Protein AF-A0A0A9Y9B7-F1 (afdb_monomer)

InterPro domains:
  IPR049546 WD repeat-containing protein 54, beta-propeller [PF21031] (5-144)

Mean predicted aligned error: 6.03 Å

Solvent-accessible surface area (backbone atoms only — not comparable to full-atom values): 9101 Å² total; per-residue (Å²): 135,88,82,82,70,96,62,70,67,43,99,56,69,54,34,55,28,60,37,62,84,48,94,85,75,51,59,51,30,38,37,34,29,38,55,32,30,34,42,36,37,51,56,73,71,92,82,55,72,67,44,78,45,78,53,79,43,88,81,38,76,82,46,88,36,43,59,50,32,48,41,56,50,63,46,81,90,38,59,29,40,39,36,20,10,50,62,6,40,38,32,21,43,70,82,84,59,47,81,74,46,74,43,60,68,70,90,67,64,89,93,50,92,54,32,18,33,72,76,44,77,50,98,82,38,32,43,35,38,28,28,82,84,65,36,38,33,37,29,33,63,45,94,91,66,48,78,39,84,73,50,76,48,68,83,85,127

Structure (mmCIF, N/CA/C/O backbone):
data_AF-A0A0A9Y9B7-F1
#
_entry.id   AF-A0A0A9Y9B7-F1
#
loop_
_atom_site.group_PDB
_atom_site.id
_atom_site.type_symbol
_atom_site.label_atom_id
_atom_site.label_alt_id
_atom_site.label_comp_id
_atom_site.label_asym_id
_atom_site.label_entity_id
_atom_site.label_seq_id
_atom_site.pdbx_PDB_ins_code
_atom_site.Cartn_x
_atom_site.Cartn_y
_atom_site.Cartn_z
_atom_site.occupancy
_atom_site.B_iso_or_equiv
_atom_site.auth_seq_id
_atom_site.auth_comp_id
_atom_site.auth_asym_id
_atom_site.auth_atom_id
_atom_site.pdbx_PDB_model_num
ATOM 1 N N . LYS A 1 1 ? -17.218 13.595 15.605 1.00 66.69 1 LYS A N 1
ATOM 2 C CA . LYS A 1 1 ? -15.918 13.470 16.311 1.00 66.69 1 LYS A CA 1
ATOM 3 C C . LYS A 1 1 ? -14.857 14.072 15.402 1.00 66.69 1 LYS A C 1
ATOM 5 O O . LYS A 1 1 ? -14.789 13.653 14.255 1.00 66.69 1 LYS A O 1
ATOM 10 N N . THR A 1 2 ? -14.115 15.075 15.866 1.00 71.75 2 THR A N 1
ATOM 11 C CA . THR A 1 2 ? -12.975 15.628 15.118 1.00 71.75 2 THR A CA 1
ATOM 12 C C . THR A 1 2 ? -11.759 14.755 15.389 1.00 71.75 2 THR A C 1
ATOM 14 O O . THR A 1 2 ? -11.519 14.392 16.539 1.00 71.75 2 THR A O 1
ATOM 17 N N . LEU A 1 3 ? -11.025 14.394 14.342 1.00 74.62 3 LEU A N 1
ATOM 18 C CA . LEU A 1 3 ? -9.772 13.657 14.456 1.00 74.62 3 LEU A CA 1
ATOM 19 C C . LEU A 1 3 ? -8.625 14.654 14.382 1.00 74.62 3 LEU A C 1
ATOM 21 O O . LEU A 1 3 ? -8.559 15.448 13.445 1.00 74.62 3 LEU A O 1
ATOM 25 N N . LEU A 1 4 ? -7.743 14.622 15.375 1.00 75.56 4 LEU A N 1
ATOM 26 C CA . LEU A 1 4 ? -6.529 15.422 15.359 1.00 75.56 4 LEU A CA 1
ATOM 27 C C . LEU A 1 4 ? -5.427 14.601 14.703 1.00 75.56 4 LEU A C 1
ATOM 29 O O . LEU A 1 4 ? -5.079 13.521 15.178 1.00 75.56 4 LEU A O 1
ATOM 33 N N . LEU A 1 5 ? -4.892 15.115 13.600 1.00 76.69 5 LEU A N 1
ATOM 34 C CA . LEU A 1 5 ? -3.684 14.560 13.017 1.00 76.69 5 LEU A CA 1
ATOM 35 C C . LEU A 1 5 ? -2.505 15.026 13.862 1.00 76.69 5 LEU A C 1
ATOM 37 O O . LEU A 1 5 ? -2.335 16.220 14.099 1.00 76.69 5 LEU A O 1
ATOM 41 N N . VAL A 1 6 ? -1.675 14.085 14.296 1.00 74.19 6 VAL A N 1
ATOM 42 C CA . VAL A 1 6 ? -0.469 14.408 15.071 1.00 74.19 6 VAL A CA 1
ATOM 43 C C . VAL A 1 6 ? 0.604 15.068 14.186 1.00 74.19 6 VAL A C 1
ATOM 45 O O . VAL A 1 6 ? 1.534 15.690 14.689 1.00 74.19 6 VAL A O 1
ATOM 48 N N . ALA A 1 7 ? 0.445 14.993 12.861 1.00 77.62 7 ALA A N 1
ATOM 49 C CA . ALA A 1 7 ? 1.273 15.696 11.895 1.00 77.62 7 ALA A CA 1
ATOM 50 C C . ALA A 1 7 ? 0.500 16.055 10.617 1.00 77.62 7 ALA A C 1
ATOM 52 O O . ALA A 1 7 ? -0.589 15.536 10.365 1.00 77.62 7 ALA A O 1
ATOM 53 N N . THR A 1 8 ? 1.071 16.938 9.800 1.00 85.75 8 THR A N 1
ATOM 54 C CA . THR A 1 8 ? 0.450 17.405 8.556 1.00 85.75 8 THR A CA 1
ATOM 55 C C . THR A 1 8 ? 0.393 16.289 7.515 1.00 85.75 8 THR A C 1
ATOM 57 O O . THR A 1 8 ? 1.396 15.634 7.235 1.00 85.75 8 THR A O 1
ATOM 60 N N . ALA A 1 9 ? -0.774 16.098 6.900 1.00 90.94 9 ALA A N 1
ATOM 61 C CA . ALA A 1 9 ? -0.913 15.175 5.782 1.00 90.94 9 ALA A CA 1
ATOM 62 C C . ALA A 1 9 ? -0.093 15.650 4.570 1.00 90.94 9 ALA A C 1
ATOM 64 O O . ALA A 1 9 ? -0.097 16.837 4.235 1.00 90.94 9 ALA A O 1
ATOM 65 N N . SER A 1 10 ? 0.564 14.726 3.871 1.00 92.50 10 SER A N 1
ATOM 66 C CA . SER A 1 10 ? 1.234 15.020 2.602 1.00 92.50 10 SER A CA 1
ATOM 67 C C . SER A 1 10 ? 0.240 15.574 1.581 1.00 92.50 10 SER A C 1
ATOM 69 O O . SER A 1 10 ? -0.843 15.018 1.411 1.00 92.50 10 SER A O 1
ATOM 71 N N . ALA A 1 11 ? 0.617 16.624 0.851 1.00 92.31 11 ALA A N 1
ATOM 72 C CA . ALA A 1 11 ? -0.207 17.240 -0.193 1.00 92.31 11 ALA A CA 1
ATOM 73 C C . ALA A 1 11 ? -0.196 16.421 -1.502 1.00 92.31 11 ALA A C 1
ATOM 75 O O . ALA A 1 11 ? 0.228 16.897 -2.553 1.00 92.31 11 ALA A O 1
ATOM 76 N N . ILE A 1 12 ? -0.629 15.161 -1.423 1.00 91.81 12 ILE A N 1
ATOM 77 C CA . ILE A 1 12 ? -0.689 14.212 -2.539 1.00 91.81 12 ILE A CA 1
ATOM 78 C C . ILE A 1 12 ? -2.055 13.523 -2.588 1.00 91.81 12 ILE A C 1
ATOM 80 O O . ILE A 1 12 ? -2.775 13.454 -1.593 1.00 91.81 12 ILE A O 1
ATOM 84 N N . HIS A 1 13 ? -2.412 12.999 -3.756 1.00 88.25 13 HIS A N 1
ATOM 85 C CA . HIS A 1 13 ? -3.623 12.198 -3.929 1.00 88.25 13 HIS A CA 1
ATOM 86 C C . HIS A 1 13 ? -3.506 10.870 -3.177 1.00 88.25 13 HIS A C 1
ATOM 88 O O . HIS A 1 13 ? -2.410 10.330 -3.050 1.00 88.25 13 HIS A O 1
ATOM 94 N N . ASN A 1 14 ? -4.640 10.316 -2.734 1.00 89.06 14 ASN A N 1
ATOM 95 C CA . ASN A 1 14 ? -4.698 9.028 -2.029 1.00 89.06 14 ASN A CA 1
ATOM 96 C C . ASN A 1 14 ? -3.763 8.963 -0.802 1.00 89.06 14 ASN A C 1
ATOM 98 O O . ASN A 1 14 ? -3.197 7.917 -0.480 1.00 89.06 14 ASN A O 1
ATOM 102 N N . ASN A 1 15 ? -3.609 10.101 -0.120 1.00 92.75 15 ASN A N 1
ATOM 103 C CA . ASN A 1 15 ? -2.821 10.247 1.103 1.00 92.75 15 ASN A CA 1
ATOM 104 C C . ASN A 1 15 ? -3.524 9.739 2.366 1.00 92.75 15 ASN A C 1
ATOM 106 O O . ASN A 1 15 ? -2.952 9.821 3.452 1.00 92.75 15 ASN A O 1
ATOM 110 N N . LEU A 1 16 ? -4.754 9.252 2.225 1.00 94.06 16 LEU A N 1
ATOM 111 C CA . LEU A 1 16 ? -5.602 8.789 3.305 1.00 94.06 16 LEU A CA 1
ATOM 112 C C . LEU A 1 16 ? -6.279 7.481 2.901 1.00 94.06 16 LEU A C 1
ATOM 114 O O . LEU A 1 16 ? -6.779 7.355 1.784 1.00 94.06 16 LEU A O 1
ATOM 118 N N . SER A 1 17 ? -6.341 6.533 3.831 1.00 94.50 17 SER A N 1
ATOM 119 C CA . SER A 1 17 ? -7.114 5.300 3.682 1.00 94.50 17 SER A CA 1
ATOM 120 C C . SER A 1 17 ? -7.849 4.975 4.978 1.00 94.50 17 SER A C 1
ATOM 122 O O . SER A 1 17 ? -7.311 5.170 6.067 1.00 94.50 17 SER A O 1
ATOM 124 N N . VAL A 1 18 ? -9.071 4.450 4.874 1.00 92.25 18 VAL A N 1
ATOM 125 C CA . VAL A 1 18 ? -9.922 4.115 6.026 1.00 92.25 18 VAL A CA 1
ATOM 126 C C . VAL A 1 18 ? -10.009 2.599 6.191 1.00 92.25 18 VAL A C 1
ATOM 128 O O . VAL A 1 18 ? -10.347 1.893 5.241 1.00 92.25 18 VAL A O 1
ATOM 131 N N . LYS A 1 19 ? -9.743 2.092 7.399 1.00 91.19 19 LYS A N 1
ATOM 132 C CA . LYS A 1 19 ? -9.924 0.678 7.753 1.00 91.19 19 LYS A CA 1
ATOM 133 C C . LYS A 1 19 ? -11.411 0.428 8.023 1.00 91.19 19 LYS A C 1
ATOM 135 O O . LYS A 1 19 ? -11.885 0.612 9.141 1.00 91.19 19 LYS A O 1
ATOM 140 N N . MET A 1 20 ? -12.150 0.062 6.975 1.00 83.25 20 MET A N 1
ATOM 141 C CA . MET A 1 20 ? -13.596 -0.235 6.995 1.00 83.25 20 MET A CA 1
ATOM 142 C C . MET A 1 20 ? -13.847 -1.737 6.833 1.00 83.25 20 MET A C 1
ATOM 144 O O . MET A 1 20 ? -14.563 -2.164 5.932 1.00 83.25 20 MET A O 1
ATOM 148 N N . LEU A 1 21 ? -13.168 -2.543 7.641 1.00 70.12 21 LEU A N 1
ATOM 149 C CA . LEU A 1 21 ? -13.059 -3.981 7.399 1.00 70.12 21 LEU A CA 1
ATOM 150 C C . LEU A 1 21 ? -14.199 -4.787 8.063 1.00 70.12 21 LEU A C 1
ATOM 152 O O . LEU A 1 21 ? -14.473 -5.914 7.674 1.00 70.12 21 LEU A O 1
ATOM 156 N N . ASP A 1 22 ? -14.958 -4.178 8.977 1.00 71.19 22 ASP A N 1
ATOM 157 C CA . ASP A 1 22 ? -16.134 -4.782 9.617 1.00 71.19 22 ASP A CA 1
ATOM 158 C C . ASP A 1 22 ? -17.454 -4.414 8.881 1.00 71.19 22 ASP A C 1
ATOM 160 O O . ASP A 1 22 ? -17.682 -3.234 8.568 1.00 71.19 22 ASP A O 1
ATOM 164 N N . PRO A 1 23 ? -18.371 -5.384 8.646 1.00 67.94 23 PRO A N 1
ATOM 165 C CA . PRO A 1 23 ? -19.747 -5.152 8.187 1.00 67.94 23 PRO A CA 1
ATOM 166 C C . PRO A 1 23 ? -20.539 -4.083 8.952 1.00 67.94 23 PRO A C 1
ATOM 168 O O . PRO A 1 23 ? -21.508 -3.545 8.410 1.00 67.94 23 PRO A O 1
ATOM 171 N N . SER A 1 24 ? -20.140 -3.752 10.184 1.00 70.62 24 SER A N 1
ATOM 172 C CA . SER A 1 24 ? -20.745 -2.697 11.007 1.00 70.62 24 SER A CA 1
ATOM 173 C C . SER A 1 24 ? -20.701 -1.299 10.372 1.00 70.62 24 SER A C 1
ATOM 175 O O . SER A 1 24 ? -21.395 -0.399 10.845 1.00 70.62 24 SER A O 1
ATOM 177 N N . ARG A 1 25 ? -19.938 -1.108 9.280 1.00 69.31 25 ARG A N 1
ATOM 178 C CA . ARG A 1 25 ? -19.733 0.178 8.580 1.00 69.31 25 ARG A CA 1
ATOM 179 C C . ARG A 1 25 ? -19.134 1.264 9.479 1.00 69.31 25 ARG A C 1
ATOM 181 O O . ARG A 1 25 ? -19.284 2.453 9.195 1.00 69.31 25 ARG A O 1
ATOM 188 N N . ILE A 1 26 ? -18.447 0.873 10.548 1.00 78.75 26 ILE A N 1
ATOM 189 C CA . ILE A 1 26 ? -17.721 1.789 11.424 1.00 78.75 26 ILE A CA 1
ATOM 190 C C . ILE A 1 26 ? -16.234 1.683 11.092 1.00 78.75 26 ILE A C 1
ATOM 192 O O . ILE A 1 26 ? -15.663 0.596 11.115 1.00 78.75 26 ILE A O 1
ATOM 196 N N . ALA A 1 27 ? -15.604 2.822 10.805 1.00 85.44 27 ALA A N 1
ATOM 197 C CA . ALA A 1 27 ? -14.161 2.887 10.610 1.00 85.44 27 ALA A CA 1
ATOM 198 C C . ALA A 1 27 ? -13.439 2.470 11.894 1.00 85.44 27 ALA A C 1
ATOM 200 O O . ALA A 1 27 ? -13.725 3.005 12.965 1.00 85.44 27 ALA A O 1
ATOM 201 N N . GLU A 1 28 ? -12.486 1.549 11.791 1.00 88.19 28 GLU A N 1
ATOM 202 C CA . GLU A 1 28 ? -11.656 1.141 12.928 1.00 88.19 28 GLU A CA 1
ATOM 203 C C . GLU A 1 28 ? -10.472 2.082 13.122 1.00 88.19 28 GLU A C 1
ATOM 205 O O . GLU A 1 28 ? -10.122 2.427 14.250 1.00 88.19 28 GLU A O 1
ATOM 210 N N . SER A 1 29 ? -9.871 2.510 12.013 1.00 89.50 29 SER A N 1
ATOM 211 C CA . SER A 1 29 ? -8.734 3.419 11.969 1.00 89.50 29 SER A CA 1
ATOM 212 C C . SER A 1 29 ? -8.680 4.167 10.637 1.00 89.50 29 SER A C 1
ATOM 214 O O . SER A 1 29 ? -9.329 3.798 9.653 1.00 89.50 29 SER A O 1
ATOM 216 N N . VAL A 1 30 ? -7.902 5.245 10.611 1.00 91.50 30 VAL A N 1
ATOM 217 C CA . VAL A 1 30 ? -7.565 5.997 9.402 1.00 91.50 30 VAL A CA 1
ATOM 218 C C . VAL A 1 30 ? -6.051 6.090 9.317 1.00 91.50 30 VAL A C 1
ATOM 220 O O . VAL A 1 30 ? -5.401 6.459 10.291 1.00 91.50 30 VAL A O 1
ATOM 223 N N . SER A 1 31 ? -5.500 5.773 8.153 1.00 93.88 31 SER A N 1
ATOM 224 C CA . SER A 1 31 ? -4.078 5.927 7.854 1.00 93.88 31 SER A CA 1
ATOM 225 C C . SER A 1 31 ? -3.870 7.184 7.033 1.00 93.88 31 SER A C 1
ATOM 227 O O . SER A 1 31 ? -4.552 7.360 6.025 1.00 93.88 31 SER A O 1
ATOM 229 N N . VAL A 1 32 ? -2.930 8.031 7.443 1.00 94.69 32 VAL A N 1
ATOM 230 C CA . VAL A 1 32 ? -2.598 9.294 6.775 1.00 94.69 32 VAL A CA 1
ATOM 231 C C . VAL A 1 32 ? -1.103 9.354 6.498 1.00 94.69 32 VAL A C 1
ATOM 233 O O . VAL A 1 32 ? -0.289 9.098 7.383 1.00 94.69 32 VAL A O 1
ATOM 236 N N . ILE A 1 33 ? -0.736 9.706 5.271 1.00 95.12 33 ILE A N 1
ATOM 237 C CA . ILE A 1 33 ? 0.661 9.864 4.870 1.00 95.12 33 ILE A CA 1
ATOM 238 C C . ILE A 1 33 ? 1.223 11.183 5.408 1.00 95.12 33 ILE A C 1
ATOM 240 O O . ILE A 1 33 ? 0.613 12.236 5.223 1.00 95.12 33 ILE A O 1
ATOM 244 N N . HIS A 1 34 ? 2.428 11.134 5.977 1.00 90.88 34 HIS A N 1
ATOM 245 C CA . HIS A 1 34 ? 3.242 12.294 6.332 1.00 90.88 34 HIS A CA 1
ATOM 246 C C . HIS A 1 34 ? 4.693 12.077 5.867 1.00 90.88 34 HIS A C 1
ATOM 248 O O . HIS A 1 34 ? 5.507 11.457 6.551 1.00 90.88 34 HIS A O 1
ATOM 254 N N . GLY A 1 35 ? 5.017 12.570 4.669 1.00 89.50 35 GLY A N 1
ATOM 255 C CA . GLY A 1 35 ? 6.319 12.366 4.027 1.00 89.50 35 GLY A CA 1
ATOM 256 C C . GLY A 1 35 ? 6.647 10.881 3.820 1.00 89.50 35 GLY A C 1
ATOM 257 O O . GLY A 1 35 ? 5.993 10.199 3.033 1.00 89.50 35 GLY A O 1
ATOM 258 N N . GLY A 1 36 ? 7.667 10.394 4.533 1.00 89.94 36 GLY A N 1
ATOM 259 C CA . GLY A 1 36 ? 8.109 8.992 4.540 1.00 89.94 36 GLY A CA 1
ATOM 260 C C . GLY A 1 36 ? 7.429 8.096 5.578 1.00 89.94 36 GLY A C 1
ATOM 261 O O . GLY A 1 36 ? 7.823 6.942 5.744 1.00 89.94 36 GLY A O 1
ATOM 262 N N . TYR A 1 37 ? 6.442 8.624 6.299 1.00 91.12 37 TYR A N 1
ATOM 263 C CA . TYR A 1 37 ? 5.777 7.940 7.403 1.00 91.12 37 TYR A CA 1
ATOM 264 C C . TYR A 1 37 ? 4.280 7.818 7.154 1.00 91.12 37 TYR A C 1
ATOM 266 O O . TYR A 1 37 ? 3.677 8.613 6.427 1.00 91.12 37 TYR A O 1
ATOM 274 N N . ILE A 1 38 ? 3.670 6.849 7.827 1.00 93.19 38 ILE A N 1
ATOM 275 C CA . ILE A 1 38 ? 2.219 6.694 7.880 1.00 93.19 38 ILE A CA 1
ATOM 276 C C . ILE A 1 38 ? 1.792 6.824 9.328 1.00 93.19 38 ILE A C 1
ATOM 278 O O . ILE A 1 38 ? 2.307 6.121 10.195 1.00 93.19 38 ILE A O 1
ATOM 282 N N . ASN A 1 39 ? 0.851 7.725 9.577 1.00 92.81 39 ASN A N 1
ATOM 283 C CA . ASN A 1 39 ? 0.189 7.853 10.858 1.00 92.81 39 ASN A CA 1
ATOM 284 C C . ASN A 1 39 ? -1.127 7.065 10.823 1.00 92.81 39 ASN A C 1
ATOM 286 O O . ASN A 1 39 ? -2.028 7.410 10.056 1.00 92.81 39 ASN A O 1
ATOM 290 N N . VAL A 1 40 ? -1.229 6.018 11.637 1.00 92.31 40 VAL A N 1
ATOM 291 C CA . VAL A 1 40 ? -2.439 5.214 11.815 1.00 92.31 40 VAL A CA 1
ATOM 292 C C . VAL A 1 40 ? -3.154 5.681 13.077 1.00 92.31 40 VAL A C 1
ATOM 294 O O . VAL A 1 40 ? -2.635 5.575 14.187 1.00 92.31 40 VAL A O 1
ATOM 297 N N . ILE A 1 41 ? -4.365 6.201 12.898 1.00 89.94 41 ILE A N 1
ATOM 298 C CA . ILE A 1 41 ? -5.171 6.818 13.950 1.00 89.94 41 ILE A CA 1
ATOM 299 C C . ILE A 1 41 ? -6.365 5.907 14.239 1.00 89.94 41 ILE A C 1
ATOM 301 O O . ILE A 1 41 ? -7.261 5.809 13.393 1.00 89.94 41 ILE A O 1
ATOM 305 N N . PRO A 1 42 ? -6.423 5.244 15.407 1.00 87.81 42 PRO A N 1
ATOM 306 C CA . PRO A 1 42 ? -7.589 4.465 15.805 1.00 87.81 42 PRO A CA 1
ATOM 307 C C . PRO A 1 42 ? -8.827 5.356 15.981 1.00 87.81 42 PRO A C 1
ATOM 309 O O . PRO A 1 42 ? -8.741 6.493 16.438 1.00 87.81 42 PRO A O 1
ATOM 312 N N . MET A 1 43 ? -10.004 4.841 15.635 1.00 82.25 43 MET A N 1
ATOM 313 C CA . MET A 1 43 ? -11.286 5.541 15.802 1.00 82.25 43 MET A CA 1
ATOM 314 C C . MET A 1 43 ? -11.984 5.174 17.116 1.00 82.25 43 MET A C 1
ATOM 316 O O . MET A 1 43 ? -12.786 5.965 17.636 1.00 82.25 43 MET A O 1
ATOM 320 N N . ARG A 1 44 ? -11.688 3.983 17.653 1.00 71.94 44 ARG A N 1
ATOM 321 C CA . ARG A 1 44 ? -12.310 3.415 18.853 1.00 71.94 44 ARG A CA 1
ATOM 322 C C . ARG A 1 44 ? -11.619 3.987 20.110 1.00 71.94 44 ARG A C 1
ATOM 324 O O . ARG A 1 44 ? -10.438 3.754 20.300 1.00 71.94 44 ARG A O 1
ATOM 331 N N . THR A 1 45 ? -12.408 4.696 20.933 1.00 57.03 45 THR A N 1
ATOM 332 C CA . THR A 1 45 ? -12.134 5.326 22.257 1.00 57.03 45 THR A CA 1
ATOM 333 C C . THR A 1 45 ? -11.551 6.755 22.297 1.00 57.03 45 THR A C 1
ATOM 335 O O . THR A 1 45 ? -11.344 7.399 21.265 1.00 57.03 45 THR A O 1
ATOM 338 N N . VAL A 1 46 ? -11.528 7.320 23.513 1.00 59.00 46 VAL A N 1
ATOM 339 C CA . VAL A 1 46 ? -11.240 8.728 23.866 1.00 59.00 46 VAL A CA 1
ATOM 340 C C . VAL A 1 46 ? -9.727 8.984 23.963 1.00 59.00 46 VAL A C 1
ATOM 342 O O . VAL A 1 46 ? -9.290 10.092 23.673 1.00 59.00 46 VAL A O 1
ATOM 345 N N . ASP A 1 47 ? -8.945 7.934 24.238 1.00 58.19 47 ASP A N 1
ATOM 346 C CA . ASP A 1 47 ? -7.485 7.955 24.368 1.00 58.19 47 ASP A CA 1
ATOM 347 C C . ASP A 1 47 ? -6.837 7.245 23.169 1.00 58.19 47 ASP A C 1
ATOM 349 O O . ASP A 1 47 ? -6.326 6.130 23.256 1.00 58.19 47 ASP A O 1
ATOM 353 N N . THR A 1 48 ? -6.922 7.863 21.992 1.00 66.62 48 THR A N 1
ATOM 354 C CA . THR A 1 48 ? -6.371 7.296 20.754 1.00 66.62 48 THR A CA 1
ATOM 355 C C . THR A 1 48 ? -4.899 7.662 20.612 1.00 66.62 48 THR A C 1
ATOM 357 O O . THR A 1 48 ? -4.573 8.774 20.188 1.00 66.62 48 THR A O 1
ATOM 360 N N . THR A 1 49 ? -4.000 6.732 20.934 1.00 77.75 49 THR A N 1
ATOM 361 C CA . THR A 1 49 ? -2.584 6.864 20.579 1.00 77.75 49 THR A CA 1
ATOM 362 C C . THR A 1 49 ? -2.400 6.540 19.100 1.00 77.75 49 THR A C 1
ATOM 364 O O . THR A 1 49 ? -2.743 5.468 18.610 1.00 77.75 49 THR A O 1
ATOM 367 N N . SER A 1 50 ? -1.889 7.522 18.366 1.00 85.00 50 SER A N 1
ATOM 368 C CA . SER A 1 50 ? -1.489 7.360 16.972 1.00 85.00 50 SER A CA 1
ATOM 369 C C . SER A 1 50 ? -0.259 6.460 16.870 1.00 85.00 50 SER A C 1
ATOM 371 O O . SER A 1 50 ? 0.685 6.625 17.645 1.00 85.00 50 SER A O 1
ATOM 373 N N . GLN A 1 51 ? -0.254 5.543 15.906 1.00 88.56 51 GLN A N 1
ATOM 374 C CA . GLN A 1 51 ? 0.893 4.686 15.604 1.00 88.56 51 GLN A CA 1
ATOM 375 C C . GLN A 1 51 ? 1.599 5.173 14.339 1.00 88.56 51 GLN A C 1
ATOM 377 O O . GLN A 1 51 ? 0.953 5.578 13.373 1.00 88.56 51 GLN A O 1
ATOM 382 N N . TYR A 1 52 ? 2.930 5.122 14.339 1.00 88.94 52 TYR A N 1
ATOM 383 C CA . TYR A 1 52 ? 3.754 5.575 13.222 1.00 88.94 52 TYR A CA 1
ATOM 384 C C . TYR A 1 52 ? 4.462 4.409 12.559 1.00 88.94 52 TYR A C 1
ATOM 386 O O . TYR A 1 52 ? 5.201 3.679 13.215 1.00 88.94 52 TYR A O 1
ATOM 394 N N . ILE A 1 53 ? 4.292 4.300 11.246 1.00 91.25 53 ILE A N 1
ATOM 395 C CA . ILE A 1 53 ? 5.004 3.327 10.426 1.00 91.25 53 ILE A CA 1
ATOM 396 C C . ILE A 1 53 ? 6.078 4.073 9.627 1.00 91.25 53 ILE A C 1
ATOM 398 O O . ILE A 1 53 ? 5.732 4.838 8.717 1.00 91.25 53 ILE A O 1
ATOM 402 N N . PRO A 1 54 ? 7.372 3.896 9.949 1.00 88.12 54 PRO A N 1
ATOM 403 C CA . PRO A 1 54 ? 8.451 4.370 9.098 1.00 88.12 54 PRO A CA 1
ATOM 404 C C . PRO A 1 54 ? 8.544 3.477 7.861 1.00 88.12 54 PRO A C 1
ATOM 406 O O . PRO A 1 54 ? 8.756 2.270 7.969 1.00 88.12 54 PRO A O 1
ATOM 409 N N . CYS A 1 55 ? 8.415 4.065 6.676 1.00 84.62 55 CYS A N 1
ATOM 410 C CA . CYS A 1 55 ? 8.674 3.333 5.444 1.00 84.62 55 CYS A CA 1
ATOM 411 C C . CYS A 1 55 ? 10.168 3.444 5.143 1.00 84.62 55 CYS A C 1
ATOM 413 O O . CYS A 1 55 ? 10.695 4.534 4.940 1.00 84.62 55 CYS A O 1
ATOM 415 N N . SER A 1 56 ? 10.880 2.325 5.159 1.00 80.25 56 SER A N 1
ATOM 416 C CA . SER A 1 56 ? 12.300 2.275 4.820 1.00 80.25 56 SER A CA 1
ATOM 417 C C . SER A 1 56 ? 12.631 0.969 4.105 1.00 80.25 56 SER A C 1
ATOM 419 O O . SER A 1 56 ? 11.881 -0.005 4.164 1.00 80.25 56 SER A O 1
ATOM 421 N N . SER A 1 57 ? 13.752 0.966 3.393 1.00 69.44 57 SER A N 1
ATOM 422 C CA . SER A 1 57 ? 14.395 -0.236 2.868 1.00 69.44 57 SER A CA 1
ATOM 423 C C . SER A 1 57 ? 15.898 -0.130 3.113 1.00 69.44 57 SER A C 1
ATOM 425 O O . SER A 1 57 ? 16.416 0.979 3.267 1.00 69.44 57 SER A O 1
ATOM 427 N N . GLU A 1 58 ? 16.613 -1.256 3.130 1.00 63.56 58 GLU A N 1
ATOM 428 C CA . GLU A 1 58 ? 18.080 -1.260 3.272 1.00 63.56 58 GLU A CA 1
ATOM 429 C C . GLU A 1 58 ? 18.752 -0.384 2.198 1.00 63.56 58 GLU A C 1
ATOM 431 O O . GLU A 1 58 ? 19.661 0.387 2.493 1.00 63.56 58 GLU A O 1
ATOM 436 N N . ALA A 1 59 ? 18.228 -0.400 0.967 1.00 55.72 59 ALA A N 1
ATOM 437 C CA . ALA A 1 59 ? 18.690 0.460 -0.125 1.00 55.72 59 ALA A CA 1
ATOM 438 C C . ALA A 1 59 ? 18.315 1.946 0.059 1.00 55.72 59 ALA A C 1
ATOM 440 O O . ALA A 1 59 ? 19.033 2.833 -0.407 1.00 55.72 59 ALA A O 1
ATOM 441 N N . ALA A 1 60 ? 17.205 2.234 0.745 1.00 55.44 60 ALA A N 1
ATOM 442 C CA . ALA A 1 60 ? 16.741 3.589 1.029 1.00 55.44 60 ALA A CA 1
ATOM 443 C C . ALA A 1 60 ? 17.430 4.236 2.237 1.00 55.44 60 ALA A C 1
ATOM 445 O O . ALA A 1 60 ? 17.181 5.400 2.517 1.00 55.44 60 ALA A O 1
AT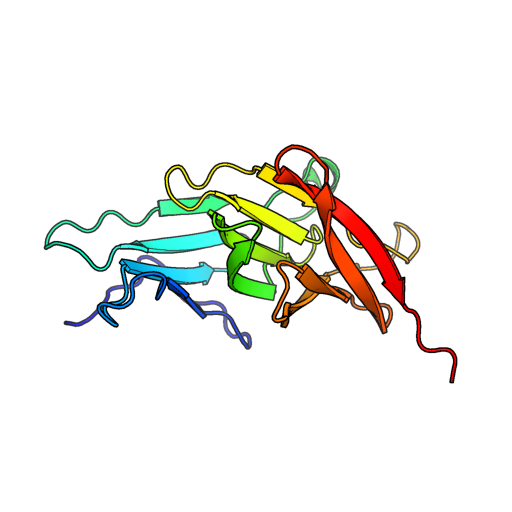OM 446 N N . GLN A 1 61 ? 18.379 3.577 2.907 1.00 53.62 61 GLN A N 1
ATOM 447 C CA . GLN A 1 61 ? 19.216 4.256 3.909 1.00 53.62 61 GLN A CA 1
ATOM 448 C C . GLN A 1 61 ? 20.000 5.455 3.326 1.00 53.62 61 GLN A C 1
ATOM 450 O O . GLN A 1 61 ? 20.460 6.308 4.080 1.00 53.62 61 GLN A O 1
ATOM 455 N N . LYS A 1 62 ? 20.106 5.568 1.990 1.00 50.28 62 LYS A N 1
ATOM 456 C CA . LYS A 1 62 ? 20.691 6.727 1.293 1.00 50.28 62 LYS A CA 1
ATOM 457 C C . LYS A 1 62 ? 19.716 7.891 1.035 1.00 50.28 62 LYS A C 1
ATOM 459 O O . LYS A 1 62 ? 20.188 9.000 0.806 1.00 50.28 62 LYS A O 1
ATOM 464 N N . TYR A 1 63 ? 18.395 7.677 1.083 1.00 56.81 63 TYR A N 1
ATOM 465 C CA . TYR A 1 63 ? 17.378 8.700 0.788 1.00 56.81 63 TYR A CA 1
ATOM 466 C C . TYR A 1 63 ? 16.130 8.514 1.656 1.00 56.81 63 TYR A C 1
ATOM 468 O O . TYR A 1 63 ? 15.583 7.419 1.724 1.00 56.81 63 TYR A O 1
ATOM 476 N N . ALA A 1 64 ? 15.626 9.590 2.270 1.00 71.38 64 ALA A N 1
ATOM 477 C CA . ALA A 1 64 ? 14.358 9.534 2.998 1.00 71.38 64 ALA A CA 1
ATOM 478 C C . ALA A 1 64 ? 13.254 8.966 2.087 1.00 71.38 64 ALA A C 1
ATOM 480 O O . ALA A 1 64 ? 13.045 9.467 0.980 1.00 71.38 64 ALA A O 1
ATOM 481 N N . ALA A 1 65 ? 12.576 7.904 2.529 1.00 86.19 65 ALA A N 1
ATOM 482 C CA . ALA A 1 65 ? 11.493 7.324 1.751 1.00 86.19 65 ALA A CA 1
ATOM 483 C C . ALA A 1 65 ? 10.387 8.360 1.526 1.00 86.19 65 ALA A C 1
ATOM 485 O O . ALA A 1 65 ? 10.113 9.196 2.386 1.00 86.19 65 ALA A O 1
ATOM 486 N N . SER A 1 66 ? 9.732 8.279 0.374 1.00 91.44 66 SER A N 1
ATOM 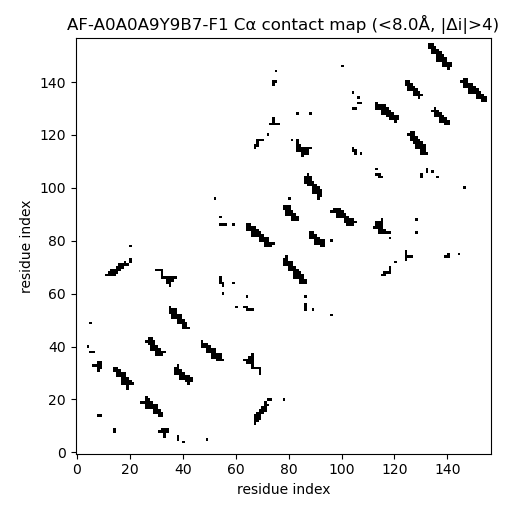487 C CA . SER A 1 66 ? 8.551 9.070 0.055 1.00 91.44 66 SER A CA 1
ATOM 488 C C . SER A 1 66 ? 7.386 8.120 -0.149 1.00 91.44 66 SER A C 1
ATOM 490 O O . SER A 1 66 ? 7.409 7.296 -1.070 1.00 91.44 66 SER A O 1
ATOM 492 N N . VAL A 1 67 ? 6.387 8.199 0.728 1.00 94.94 67 VAL A N 1
ATOM 493 C CA . VAL A 1 67 ? 5.166 7.404 0.598 1.00 94.94 67 VAL A CA 1
ATOM 494 C C . VAL A 1 67 ? 4.224 8.134 -0.349 1.00 94.94 67 VAL A C 1
ATOM 496 O O . VAL A 1 67 ? 3.948 9.321 -0.184 1.00 94.94 67 VAL A O 1
ATOM 499 N N . MET A 1 68 ? 3.729 7.420 -1.356 1.00 95.31 68 MET A N 1
ATOM 500 C CA . MET A 1 68 ? 2.892 7.984 -2.414 1.00 95.31 68 MET A CA 1
ATOM 501 C C . MET A 1 68 ? 1.429 7.566 -2.319 1.00 95.31 68 MET A C 1
ATOM 503 O O . MET A 1 68 ? 0.562 8.286 -2.807 1.00 95.31 68 MET A O 1
ATOM 507 N N . GLN A 1 69 ? 1.145 6.402 -1.734 1.00 96.50 69 GLN A N 1
ATOM 508 C CA . GLN A 1 69 ? -0.215 5.901 -1.584 1.00 96.50 69 GLN A CA 1
ATOM 509 C C . GLN A 1 69 ? -0.302 4.878 -0.453 1.00 96.50 69 GLN A C 1
ATOM 511 O O . GLN A 1 69 ? 0.610 4.071 -0.268 1.00 96.50 69 GLN A O 1
ATOM 516 N N . VAL A 1 70 ? -1.432 4.878 0.252 1.00 96.38 70 VAL A N 1
ATOM 517 C CA . VAL A 1 70 ? -1.793 3.858 1.244 1.00 96.38 70 VAL A CA 1
ATOM 518 C C . VAL A 1 70 ? -3.181 3.300 0.949 1.00 96.38 70 VAL A C 1
ATOM 520 O O . VAL A 1 70 ? -4.041 4.015 0.436 1.00 96.38 70 VAL A O 1
ATOM 523 N N . MET A 1 71 ? -3.412 2.028 1.263 1.00 95.62 71 MET A N 1
ATOM 524 C CA . MET A 1 71 ? -4.698 1.362 1.058 1.00 95.62 71 MET A CA 1
ATOM 525 C C . MET A 1 71 ? -4.908 0.270 2.109 1.00 95.62 71 MET A C 1
ATOM 527 O O . MET A 1 71 ? -4.055 -0.591 2.294 1.00 95.62 71 MET A O 1
ATOM 531 N N . TRP A 1 72 ? -6.060 0.295 2.776 1.00 94.62 72 TRP A N 1
ATOM 532 C CA . TRP A 1 72 ? -6.534 -0.816 3.597 1.00 94.62 72 TRP A CA 1
ATOM 533 C C . TRP A 1 72 ? -7.285 -1.781 2.690 1.00 94.62 72 TRP A C 1
ATOM 535 O O . TRP A 1 72 ? -8.162 -1.355 1.937 1.00 94.62 72 TRP A O 1
ATOM 545 N N . CYS A 1 73 ? -6.946 -3.063 2.746 1.00 92.62 73 CYS A N 1
ATOM 546 C CA . CYS A 1 73 ? -7.653 -4.093 1.992 1.00 92.62 73 CYS A CA 1
ATOM 547 C C . CYS A 1 73 ? -7.550 -5.450 2.690 1.00 92.62 73 CYS A C 1
ATOM 549 O O . CYS A 1 73 ? -6.897 -5.575 3.728 1.00 92.62 73 CYS A O 1
ATOM 551 N N . TYR A 1 74 ? -8.228 -6.436 2.114 1.00 90.12 74 TYR A N 1
ATOM 552 C CA . TYR A 1 74 ? -8.092 -7.829 2.495 1.00 90.12 74 TYR A CA 1
ATOM 553 C C . TYR A 1 74 ? -7.180 -8.538 1.507 1.00 90.12 74 TYR A C 1
ATOM 555 O O . TYR A 1 74 ? -7.299 -8.324 0.308 1.00 90.12 74 TYR A O 1
ATOM 563 N N . VAL A 1 75 ? -6.296 -9.386 2.008 1.00 89.62 75 VAL A N 1
ATOM 564 C CA . VAL A 1 75 ? -5.527 -10.323 1.195 1.00 89.62 75 VAL A CA 1
ATOM 565 C C . VAL A 1 75 ? -5.604 -11.668 1.889 1.00 89.62 75 VAL A C 1
ATOM 567 O O . VAL A 1 75 ? -5.192 -11.781 3.039 1.00 89.62 75 VAL A O 1
ATOM 570 N N . ASN A 1 76 ? -6.155 -12.675 1.210 1.00 88.62 76 ASN A N 1
ATOM 571 C CA . ASN A 1 76 ? -6.344 -14.015 1.771 1.00 88.62 76 ASN A CA 1
ATOM 572 C C . ASN A 1 76 ? -7.101 -13.969 3.108 1.00 88.62 76 ASN A C 1
ATOM 574 O O . ASN A 1 76 ? -6.677 -14.536 4.110 1.00 88.62 76 ASN A O 1
ATOM 578 N N . PHE A 1 77 ? -8.220 -13.236 3.118 1.00 86.69 77 PHE A N 1
ATOM 579 C CA . PHE A 1 77 ? -9.073 -13.010 4.294 1.00 86.69 77 PHE A CA 1
ATOM 580 C C . PHE A 1 77 ? -8.410 -12.268 5.468 1.00 86.69 77 PHE A C 1
ATOM 582 O O . PHE A 1 77 ? -9.071 -12.020 6.477 1.00 86.69 77 PHE A O 1
ATOM 589 N N . GLU A 1 78 ? -7.155 -11.838 5.333 1.00 88.44 78 GLU A N 1
ATOM 590 C CA . GLU A 1 78 ? -6.452 -11.048 6.338 1.00 88.44 78 GLU A CA 1
ATOM 591 C C . GLU A 1 78 ? -6.484 -9.564 5.987 1.00 88.44 78 GLU A C 1
ATOM 593 O O . GLU A 1 78 ? -6.226 -9.143 4.859 1.00 88.44 78 GLU A O 1
ATOM 598 N N . ALA A 1 79 ? -6.823 -8.753 6.980 1.00 90.50 79 ALA A N 1
ATOM 599 C CA . ALA A 1 79 ? -6.762 -7.309 6.890 1.00 90.50 79 ALA A CA 1
ATOM 600 C C . ALA A 1 79 ? -5.298 -6.847 6.838 1.00 90.50 79 ALA A C 1
ATOM 602 O O . ALA A 1 79 ? -4.510 -7.187 7.720 1.00 90.50 79 ALA A O 1
ATOM 603 N N . VAL A 1 80 ? -4.943 -6.019 5.855 1.00 93.62 80 VAL A N 1
ATOM 604 C CA . VAL A 1 80 ? -3.577 -5.493 5.706 1.00 93.62 80 VAL A CA 1
ATOM 605 C C . VAL A 1 80 ? -3.563 -4.022 5.304 1.00 93.62 80 VAL A C 1
ATOM 607 O O . VAL A 1 80 ? -4.480 -3.521 4.640 1.00 93.62 80 VAL A O 1
ATOM 610 N N . LEU A 1 81 ? -2.487 -3.330 5.683 1.00 95.88 81 LEU A N 1
ATOM 611 C CA . LEU A 1 81 ? -2.160 -2.002 5.177 1.00 95.88 81 LEU A CA 1
ATOM 612 C C . LEU A 1 81 ? -1.126 -2.123 4.060 1.00 95.88 81 LEU A C 1
ATOM 614 O O . LEU A 1 81 ? 0.011 -2.535 4.283 1.00 95.88 81 LEU A O 1
ATOM 618 N N . VAL A 1 82 ? -1.520 -1.716 2.860 1.00 96.31 82 VAL A N 1
ATOM 619 C CA . VAL A 1 82 ? -0.674 -1.715 1.669 1.00 96.31 82 VAL A CA 1
ATOM 620 C C . VAL A 1 82 ? -0.144 -0.312 1.427 1.00 96.31 82 VAL A C 1
ATOM 622 O O . VAL A 1 82 ? -0.898 0.663 1.445 1.00 96.31 82 VAL A O 1
ATOM 625 N N . VAL A 1 83 ? 1.156 -0.216 1.176 1.00 96.88 83 VAL A N 1
ATOM 626 C CA . VAL A 1 83 ? 1.890 1.039 1.050 1.00 96.88 83 VAL A CA 1
ATOM 627 C C . VAL A 1 83 ? 2.706 1.022 -0.229 1.00 96.88 83 VAL A C 1
ATOM 629 O O . VAL A 1 83 ? 3.453 0.079 -0.483 1.00 96.88 83 VAL A O 1
ATOM 632 N N . ALA A 1 84 ? 2.589 2.079 -1.026 1.00 96.81 84 ALA A N 1
ATOM 633 C CA . ALA A 1 84 ? 3.404 2.286 -2.214 1.00 96.81 84 ALA A CA 1
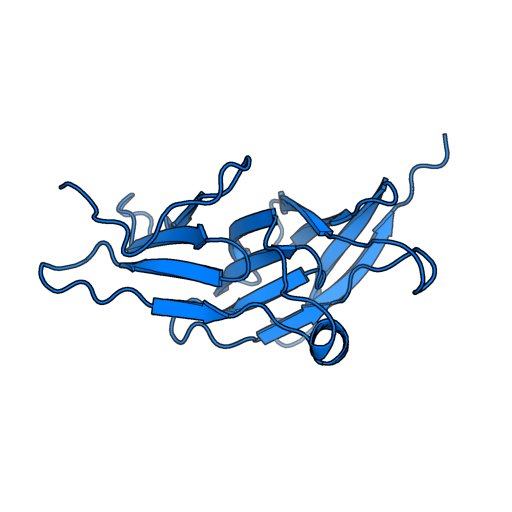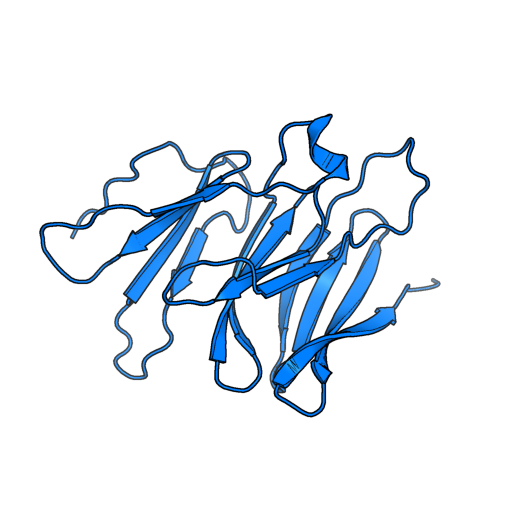ATOM 634 C C . ALA A 1 84 ? 4.172 3.605 -2.120 1.00 96.81 84 ALA A C 1
ATOM 636 O O . ALA A 1 84 ? 3.629 4.626 -1.687 1.00 96.81 84 ALA A O 1
ATOM 637 N N . GLY A 1 85 ? 5.431 3.593 -2.547 1.00 95.19 85 GLY A N 1
ATOM 638 C CA . GLY A 1 85 ? 6.274 4.781 -2.553 1.00 95.19 85 GLY A CA 1
ATOM 639 C C . GLY A 1 85 ? 7.623 4.560 -3.224 1.00 95.19 85 GLY A C 1
ATOM 640 O O . GLY A 1 85 ? 7.791 3.644 -4.032 1.00 95.19 85 GLY A O 1
ATOM 641 N N . SER A 1 86 ? 8.605 5.387 -2.870 1.00 93.25 86 SER A N 1
ATOM 642 C CA . SER A 1 86 ? 9.967 5.324 -3.424 1.00 93.25 86 SER A CA 1
ATOM 643 C C . SER A 1 86 ? 10.724 4.037 -3.073 1.00 93.25 86 SER A C 1
ATOM 645 O O . SER A 1 86 ? 11.691 3.697 -3.740 1.00 93.25 86 SER A O 1
ATOM 647 N N . VAL A 1 87 ? 10.283 3.300 -2.049 1.00 92.69 87 VAL A N 1
ATOM 648 C CA . VAL A 1 87 ? 10.848 1.992 -1.665 1.00 92.69 87 VAL A CA 1
ATOM 649 C C . VAL A 1 87 ? 10.172 0.808 -2.363 1.00 92.69 87 VAL A C 1
ATOM 651 O O . VAL A 1 87 ? 10.568 -0.335 -2.151 1.00 92.69 87 VAL A O 1
ATOM 654 N N . GLY A 1 88 ? 9.161 1.068 -3.196 1.00 94.81 88 GLY A N 1
ATOM 655 C CA . GLY A 1 88 ? 8.335 0.046 -3.827 1.00 94.81 88 GLY A CA 1
ATOM 656 C C . GLY A 1 88 ? 7.040 -0.213 -3.058 1.00 94.81 88 GLY A C 1
ATOM 657 O O . GLY A 1 88 ? 6.389 0.729 -2.605 1.00 94.81 88 GLY A O 1
ATOM 658 N N . LEU A 1 89 ? 6.652 -1.484 -2.969 1.00 96.50 89 LEU A N 1
ATOM 659 C CA . LEU A 1 89 ? 5.493 -1.979 -2.229 1.00 96.50 89 LEU A CA 1
ATOM 660 C C . LEU A 1 89 ? 5.923 -2.476 -0.846 1.00 96.50 89 LEU A C 1
ATOM 662 O O . LEU A 1 89 ? 6.872 -3.254 -0.743 1.00 96.50 89 LEU A O 1
ATOM 666 N N . GLN A 1 90 ? 5.185 -2.096 0.191 1.00 96.31 90 GLN A N 1
ATOM 667 C CA . GLN A 1 90 ? 5.276 -2.669 1.533 1.00 96.31 90 GLN A CA 1
ATOM 668 C C . GLN A 1 90 ? 3.877 -3.054 2.016 1.00 96.31 90 GLN A C 1
ATOM 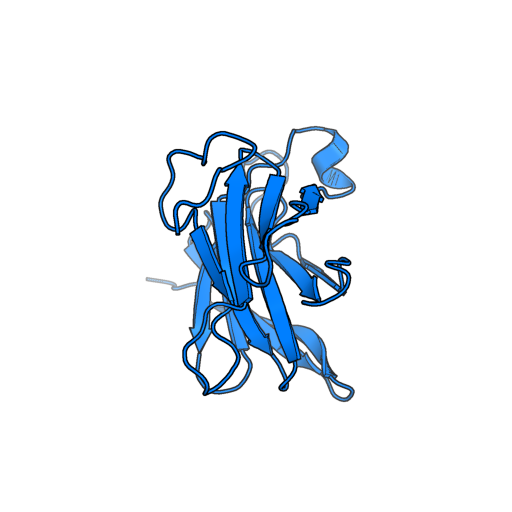670 O O . GLN A 1 90 ? 2.908 -2.345 1.742 1.00 96.31 90 GLN A O 1
ATOM 675 N N . VAL A 1 91 ? 3.769 -4.183 2.711 1.00 96.06 91 VAL A N 1
ATOM 676 C CA . VAL A 1 91 ? 2.513 -4.660 3.297 1.00 96.06 91 VAL A CA 1
ATOM 677 C C . VAL A 1 91 ? 2.732 -4.929 4.774 1.00 96.06 91 VAL A C 1
ATOM 679 O O . VAL A 1 91 ? 3.655 -5.658 5.141 1.00 96.06 91 VAL A O 1
ATOM 682 N N . PHE A 1 92 ? 1.878 -4.334 5.598 1.00 95.56 92 PHE A N 1
ATOM 683 C CA . PHE A 1 92 ? 1.897 -4.449 7.049 1.00 95.56 92 PHE A CA 1
ATOM 684 C C . PHE A 1 92 ? 0.640 -5.178 7.516 1.00 95.56 92 PHE A C 1
ATOM 686 O O . PHE A 1 92 ? -0.432 -4.987 6.929 1.00 95.56 92 PHE A O 1
ATOM 693 N N . ASP A 1 93 ? 0.751 -5.998 8.561 1.00 92.25 93 ASP A N 1
ATOM 694 C CA . ASP A 1 93 ? -0.455 -6.555 9.179 1.00 92.25 93 ASP A CA 1
ATOM 695 C C . ASP A 1 93 ? -1.284 -5.466 9.871 1.00 92.25 93 ASP A C 1
ATOM 697 O O . ASP A 1 93 ? -0.812 -4.355 10.112 1.00 92.25 93 ASP A O 1
ATOM 701 N N . CYS A 1 94 ? -2.553 -5.758 10.147 1.00 88.62 94 CYS A N 1
ATOM 702 C CA . CYS A 1 94 ? -3.475 -4.748 10.653 1.00 88.62 94 CYS A CA 1
ATOM 703 C C . CYS A 1 94 ? -3.462 -4.522 12.169 1.00 88.62 94 CYS A C 1
ATOM 705 O O . CYS A 1 94 ? -4.142 -3.586 12.606 1.00 88.62 94 CYS A O 1
ATOM 707 N N . ASP A 1 95 ? -2.758 -5.360 12.935 1.00 84.50 95 ASP A N 1
ATOM 708 C CA . ASP A 1 95 ? -2.839 -5.391 14.398 1.00 84.50 95 ASP A CA 1
ATOM 709 C C . ASP A 1 95 ? -1.561 -4.846 15.044 1.00 84.50 95 ASP A C 1
ATOM 711 O O . ASP A 1 95 ? -1.626 -3.898 15.828 1.00 84.50 95 ASP A O 1
ATOM 715 N N . SER A 1 96 ? -0.397 -5.406 14.699 1.00 88.75 96 SER A N 1
ATOM 716 C CA . SER A 1 96 ? 0.909 -4.923 15.161 1.00 88.75 96 SER A CA 1
ATOM 717 C C . SER A 1 96 ? 1.515 -3.880 14.223 1.00 88.75 96 SER A C 1
ATOM 719 O O . SER A 1 96 ? 2.421 -3.156 14.640 1.00 88.75 96 SER A O 1
ATOM 721 N N . LEU A 1 97 ? 0.997 -3.757 12.991 1.00 92.38 97 LEU A N 1
ATOM 722 C CA . LEU A 1 97 ? 1.567 -2.915 11.931 1.00 92.38 97 LEU A CA 1
ATOM 723 C C . LEU A 1 97 ? 3.018 -3.301 11.601 1.00 92.38 97 LEU A C 1
ATOM 725 O O . LEU A 1 97 ? 3.815 -2.455 11.187 1.00 92.38 97 LEU A O 1
ATOM 729 N N . GLU A 1 98 ? 3.374 -4.574 11.778 1.00 92.69 98 GLU A N 1
ATOM 730 C CA . GLU A 1 98 ? 4.691 -5.092 11.421 1.00 92.69 98 GLU A CA 1
ATOM 731 C C . GLU A 1 98 ? 4.777 -5.384 9.921 1.00 92.69 98 GLU A C 1
ATOM 733 O O . GLU A 1 98 ? 3.806 -5.781 9.273 1.00 92.69 98 GLU A O 1
ATOM 738 N N . LEU A 1 99 ? 5.964 -5.172 9.345 1.00 93.94 99 LEU A N 1
ATOM 739 C CA . LEU A 1 99 ? 6.212 -5.407 7.925 1.00 93.94 99 LEU A CA 1
ATOM 740 C C . LEU A 1 99 ? 6.160 -6.913 7.626 1.00 93.94 99 LEU A C 1
ATOM 742 O O . LEU A 1 99 ? 7.010 -7.671 8.087 1.00 93.94 99 LEU A O 1
ATOM 746 N N . ARG A 1 100 ? 5.195 -7.335 6.805 1.00 93.19 100 ARG A N 1
ATOM 747 C CA . ARG A 1 100 ? 5.000 -8.736 6.388 1.00 93.19 100 ARG A CA 1
ATOM 748 C C . ARG A 1 100 ? 5.612 -9.044 5.031 1.00 93.19 100 ARG A C 1
ATOM 750 O O . ARG A 1 100 ? 6.075 -10.154 4.794 1.00 93.19 100 ARG A O 1
ATOM 757 N N . PHE A 1 101 ? 5.595 -8.069 4.130 1.00 94.94 101 PHE A N 1
ATOM 758 C CA . PHE A 1 101 ? 6.077 -8.239 2.766 1.00 94.94 101 PHE A CA 1
ATOM 759 C C . PHE A 1 101 ? 6.637 -6.928 2.226 1.00 94.94 101 PHE A C 1
ATOM 761 O O . PHE A 1 101 ? 6.099 -5.852 2.492 1.00 94.94 101 PHE A O 1
ATOM 768 N N . SER A 1 102 ? 7.696 -7.017 1.423 1.00 95.12 102 SER A N 1
ATOM 769 C CA . SER A 1 102 ? 8.208 -5.876 0.671 1.00 95.12 102 SER A CA 1
ATOM 770 C C . SER A 1 102 ? 8.699 -6.295 -0.707 1.00 95.12 102 SER A C 1
ATOM 772 O O . SER A 1 102 ? 9.204 -7.401 -0.898 1.00 95.12 102 SER A O 1
ATOM 774 N N . HIS A 1 103 ? 8.552 -5.398 -1.677 1.00 95.00 103 HIS A N 1
ATOM 775 C CA . HIS A 1 103 ? 9.038 -5.608 -3.029 1.00 95.00 103 HIS A CA 1
ATOM 776 C C . HIS A 1 103 ? 9.410 -4.269 -3.669 1.00 95.00 103 HIS A C 1
ATOM 778 O O . HIS A 1 103 ? 8.576 -3.373 -3.765 1.00 95.00 103 HIS A O 1
ATOM 784 N N . ALA A 1 104 ? 10.639 -4.136 -4.175 1.00 93.12 104 ALA A N 1
ATOM 785 C CA . ALA A 1 104 ? 11.175 -2.853 -4.652 1.00 93.12 104 ALA A CA 1
ATOM 786 C C . ALA A 1 104 ? 10.431 -2.256 -5.864 1.00 93.12 104 ALA A C 1
ATOM 788 O O . ALA A 1 104 ? 10.541 -1.065 -6.139 1.00 93.12 104 ALA A O 1
ATOM 789 N N . CYS A 1 105 ? 9.690 -3.079 -6.615 1.00 93.88 105 CYS A N 1
ATOM 790 C CA . CYS A 1 105 ? 8.917 -2.664 -7.796 1.00 93.88 105 CYS A CA 1
ATOM 791 C C . CYS A 1 105 ? 9.736 -1.878 -8.844 1.00 93.88 105 CYS A C 1
ATOM 793 O O . CYS A 1 105 ? 9.191 -1.048 -9.573 1.00 93.88 105 CYS A O 1
ATOM 795 N N . ARG A 1 106 ? 11.043 -2.146 -8.926 1.00 90.62 106 ARG A N 1
ATOM 796 C CA . ARG A 1 106 ? 11.992 -1.447 -9.798 1.00 90.62 106 ARG A CA 1
ATOM 797 C C . ARG A 1 106 ? 12.113 -2.165 -11.148 1.00 90.62 106 ARG A C 1
ATOM 799 O O . ARG A 1 106 ? 12.392 -3.358 -11.176 1.00 90.62 106 ARG A O 1
ATOM 806 N N . ASP A 1 107 ? 11.921 -1.435 -12.249 1.00 90.00 107 ASP A N 1
ATOM 807 C CA . ASP A 1 107 ? 12.207 -1.900 -13.627 1.00 90.00 107 ASP A CA 1
ATOM 808 C C . AS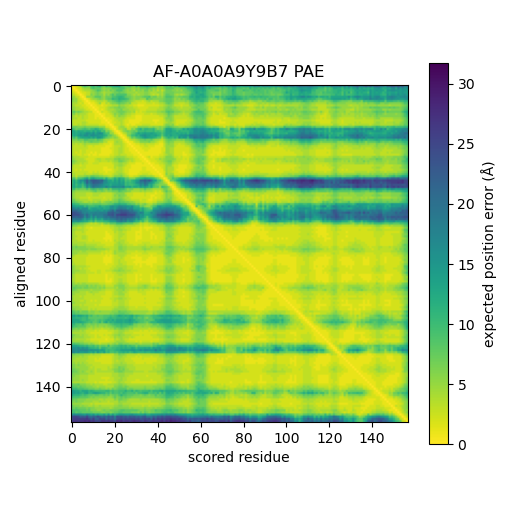P A 1 107 ? 13.223 -1.022 -14.365 1.00 90.00 107 ASP A C 1
ATOM 810 O O . ASP A 1 107 ? 13.560 -1.294 -15.514 1.00 90.00 107 ASP A O 1
ATOM 814 N N . VAL A 1 108 ? 13.689 0.049 -13.725 1.00 85.38 108 VAL A N 1
ATOM 815 C CA . VAL A 1 108 ? 14.687 0.968 -14.277 1.00 85.38 108 VAL A CA 1
ATOM 816 C C . VAL A 1 108 ? 16.051 0.738 -13.625 1.00 85.38 108 VAL A C 1
ATOM 818 O O . VAL A 1 108 ? 16.105 0.221 -12.504 1.00 85.38 108 VAL A O 1
ATOM 821 N N . PRO A 1 109 ? 17.149 1.122 -14.301 1.00 85.38 109 PRO A N 1
ATOM 822 C CA . PRO A 1 109 ? 18.488 1.123 -13.714 1.00 85.38 109 PRO A CA 1
ATOM 823 C C . PRO A 1 109 ? 18.572 1.906 -12.391 1.00 85.38 109 PRO A C 1
ATOM 825 O O . PRO A 1 109 ? 17.757 2.790 -12.129 1.00 85.38 109 PRO A O 1
ATOM 828 N N . GLU A 1 110 ? 19.558 1.576 -11.550 1.00 79.81 110 GLU A N 1
ATOM 829 C CA . GLU A 1 110 ? 19.672 2.102 -10.177 1.00 79.81 110 GLU A CA 1
ATOM 830 C C . GLU A 1 110 ? 19.928 3.611 -10.081 1.00 79.81 110 GLU A C 1
ATOM 832 O O . GLU A 1 110 ? 19.635 4.215 -9.052 1.00 79.81 110 GLU A O 1
ATOM 837 N N . ASP A 1 111 ? 20.469 4.216 -11.137 1.00 82.56 111 ASP A N 1
ATOM 838 C CA . ASP A 1 111 ? 20.764 5.647 -11.228 1.00 82.56 111 ASP A CA 1
ATOM 839 C C . ASP A 1 111 ? 19.522 6.501 -11.533 1.00 82.56 111 ASP A C 1
ATOM 841 O O . ASP A 1 111 ? 19.604 7.730 -11.556 1.00 82.56 111 ASP A O 1
ATOM 845 N N . ARG A 1 112 ? 18.363 5.868 -11.753 1.00 82.88 112 ARG A N 1
ATOM 846 C CA . ARG A 1 112 ? 17.096 6.554 -12.005 1.00 82.88 112 ARG A CA 1
ATOM 847 C C . ARG A 1 112 ? 16.181 6.523 -10.794 1.00 82.88 112 ARG A C 1
ATOM 849 O O . ARG A 1 112 ? 16.119 5.558 -10.030 1.00 82.88 112 ARG A O 1
ATOM 856 N N . GLU A 1 113 ? 15.397 7.588 -10.666 1.00 84.25 113 GLU A N 1
ATOM 857 C CA . GLU A 1 113 ? 14.300 7.626 -9.709 1.00 84.25 113 GLU A CA 1
ATOM 858 C C . GLU A 1 113 ? 13.330 6.467 -9.980 1.00 84.25 113 GLU A C 1
ATOM 860 O O . GLU A 1 113 ? 12.973 6.174 -11.125 1.00 84.25 113 GLU A O 1
ATOM 865 N N . HIS A 1 114 ? 12.897 5.806 -8.911 1.00 89.81 114 HIS A N 1
ATOM 866 C CA . HIS A 1 114 ? 11.895 4.754 -8.959 1.00 89.81 114 HIS A CA 1
ATOM 867 C C . HIS A 1 114 ? 10.878 4.984 -7.850 1.00 89.81 114 HIS A C 1
ATOM 869 O O . HIS A 1 114 ? 11.228 5.355 -6.730 1.00 89.81 114 HIS A O 1
ATOM 875 N N . PHE A 1 115 ? 9.611 4.750 -8.166 1.00 92.69 115 PHE A N 1
ATOM 876 C CA . PHE A 1 115 ? 8.552 4.719 -7.170 1.00 92.69 115 PHE A CA 1
ATOM 877 C C . PHE A 1 115 ? 7.405 3.831 -7.635 1.00 92.69 115 PHE A C 1
ATOM 879 O O . PHE A 1 115 ? 7.096 3.745 -8.828 1.00 92.69 115 PHE A O 1
ATOM 886 N N . ALA A 1 116 ? 6.752 3.200 -6.667 1.00 95.50 116 ALA A N 1
ATOM 887 C CA . ALA A 1 116 ? 5.485 2.521 -6.847 1.00 95.50 116 ALA A CA 1
ATOM 888 C C . ALA A 1 116 ? 4.324 3.466 -6.515 1.00 95.50 116 ALA A C 1
ATOM 890 O O . ALA A 1 116 ? 4.405 4.265 -5.581 1.00 95.50 116 ALA A O 1
ATOM 891 N N . ARG A 1 117 ? 3.229 3.358 -7.270 1.00 95.19 117 ARG A N 1
ATOM 892 C CA . ARG A 1 117 ? 1.946 4.025 -6.995 1.00 95.19 117 ARG A CA 1
ATOM 893 C C . ARG A 1 117 ? 0.818 3.370 -7.793 1.00 95.19 117 ARG A C 1
ATOM 895 O O . ARG A 1 117 ? 1.064 2.515 -8.634 1.00 95.19 117 ARG A O 1
ATOM 902 N N . GLY A 1 118 ? -0.418 3.820 -7.607 1.00 95.25 118 GLY A N 1
ATOM 903 C CA . GLY A 1 118 ? -1.564 3.251 -8.319 1.00 95.25 118 GLY A CA 1
ATOM 904 C C . GLY A 1 118 ? -1.948 1.895 -7.740 1.00 95.25 118 GLY A C 1
ATOM 905 O O . GLY A 1 118 ? -2.136 0.940 -8.488 1.00 95.25 118 GLY A O 1
ATOM 906 N N . LEU A 1 119 ? -2.011 1.820 -6.407 1.00 96.44 119 LEU A N 1
ATOM 907 C CA . LEU A 1 119 ? -2.552 0.671 -5.693 1.00 96.44 119 LEU A CA 1
ATOM 908 C C . LEU A 1 119 ? -4.008 0.468 -6.101 1.00 96.44 119 LEU A C 1
ATOM 910 O O . LEU A 1 119 ? -4.812 1.403 -6.031 1.00 96.44 119 LEU A O 1
ATOM 914 N N . ALA A 1 120 ? -4.327 -0.762 -6.478 1.00 94.50 120 ALA A N 1
ATOM 915 C CA . ALA A 1 120 ? -5.686 -1.227 -6.664 1.00 94.50 120 ALA A CA 1
ATOM 916 C C . ALA A 1 120 ? -5.824 -2.623 -6.056 1.00 94.50 120 ALA A C 1
ATOM 918 O O . ALA A 1 120 ? -4.952 -3.474 -6.228 1.00 94.50 120 ALA A O 1
ATOM 919 N N . HIS A 1 121 ? -6.927 -2.844 -5.352 1.00 90.00 121 HIS A N 1
ATOM 920 C CA . HIS A 1 121 ? -7.322 -4.156 -4.862 1.00 90.00 121 HIS A CA 1
ATOM 921 C C . HIS A 1 121 ? -8.470 -4.668 -5.730 1.00 90.00 121 HIS A C 1
ATOM 923 O O . HIS A 1 121 ? -9.480 -3.979 -5.900 1.00 90.00 121 HIS A O 1
ATOM 929 N N . THR A 1 122 ? -8.304 -5.852 -6.310 1.00 78.31 122 THR A N 1
ATOM 930 C CA . THR A 1 122 ? -9.319 -6.475 -7.170 1.00 78.31 122 THR A CA 1
ATOM 931 C C . THR A 1 122 ? -10.073 -7.563 -6.409 1.00 78.31 122 THR A C 1
ATOM 933 O O . THR A 1 122 ? -9.486 -8.181 -5.523 1.00 78.31 122 THR A O 1
ATOM 936 N N . PRO A 1 123 ? -11.337 -7.863 -6.755 1.00 68.88 123 PRO A N 1
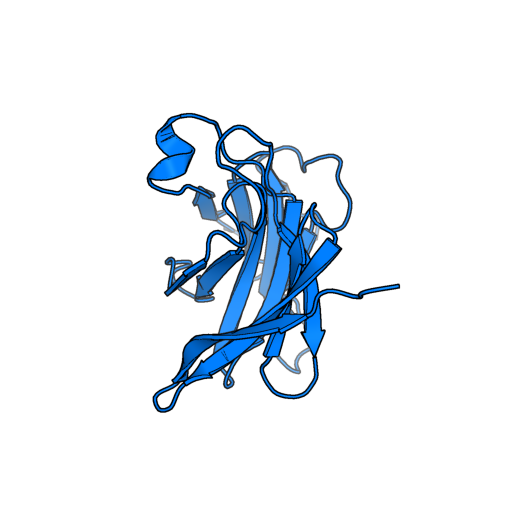ATOM 937 C CA . PRO A 1 123 ? -11.996 -9.070 -6.262 1.00 68.88 123 PRO A CA 1
ATOM 938 C C . PRO A 1 123 ? -11.137 -10.308 -6.586 1.00 68.88 123 PRO A C 1
ATOM 940 O O . PRO A 1 123 ? -10.826 -10.525 -7.755 1.00 68.88 123 PRO A O 1
ATOM 943 N N . GLY A 1 124 ? -10.737 -11.085 -5.572 1.00 66.62 124 GLY A N 1
ATOM 944 C CA . GLY A 1 124 ? -9.885 -12.276 -5.741 1.00 66.62 124 GLY A CA 1
ATOM 945 C C . GLY A 1 124 ? -8.515 -12.242 -5.049 1.00 66.62 124 GLY A C 1
ATOM 946 O O . GLY A 1 124 ? -7.616 -12.928 -5.510 1.00 66.62 124 GLY A O 1
ATOM 947 N N . ASP A 1 125 ? -8.347 -11.462 -3.974 1.00 84.50 125 ASP A N 1
ATOM 948 C CA . ASP A 1 125 ? -7.142 -11.445 -3.115 1.00 84.50 125 ASP A CA 1
ATOM 949 C C . ASP A 1 125 ? -5.840 -10.983 -3.796 1.00 84.50 125 ASP A C 1
ATOM 951 O O . ASP A 1 125 ? -4.736 -11.285 -3.334 1.00 84.50 125 ASP A O 1
ATOM 955 N N . TYR A 1 126 ? -5.952 -10.205 -4.877 1.00 91.50 126 TYR A N 1
ATOM 956 C CA . TYR A 1 126 ? -4.795 -9.632 -5.561 1.00 91.50 126 TYR A CA 1
ATOM 957 C C . TYR A 1 126 ? -4.622 -8.136 -5.302 1.00 91.50 126 TYR A C 1
ATOM 959 O O . TYR A 1 126 ? -5.575 -7.348 -5.325 1.00 91.50 126 TYR A O 1
ATOM 967 N N . ILE A 1 127 ? -3.358 -7.739 -5.156 1.00 95.62 127 ILE A N 1
ATOM 968 C CA . ILE A 1 127 ? -2.918 -6.347 -5.139 1.00 95.62 127 ILE A CA 1
ATOM 969 C C . ILE A 1 127 ? -2.237 -6.040 -6.472 1.00 95.62 127 ILE A C 1
ATOM 971 O O . ILE A 1 127 ? -1.232 -6.654 -6.837 1.00 95.62 127 ILE A O 1
ATOM 975 N N . CYS A 1 128 ? -2.747 -5.028 -7.165 1.00 95.88 128 CYS A N 1
ATOM 976 C CA . CYS A 1 128 ? -2.115 -4.444 -8.338 1.00 95.88 128 CYS A CA 1
ATOM 977 C C . CYS A 1 128 ? -1.338 -3.186 -7.947 1.00 95.88 128 CYS A C 1
ATOM 979 O O . CYS A 1 128 ? -1.861 -2.324 -7.235 1.00 95.88 128 CYS A O 1
ATOM 981 N N . VAL A 1 129 ? -0.106 -3.055 -8.442 1.00 96.62 129 VAL A N 1
ATOM 982 C CA . VAL A 1 129 ? 0.761 -1.903 -8.164 1.00 96.62 129 VAL A CA 1
ATOM 983 C C . VAL A 1 129 ? 1.441 -1.431 -9.439 1.00 96.62 129 VAL A C 1
ATOM 985 O O . VAL A 1 129 ? 2.190 -2.178 -10.067 1.00 96.62 129 VAL A O 1
ATOM 988 N N . GLY A 1 130 ? 1.199 -0.180 -9.813 1.00 96.25 130 GLY A N 1
ATOM 989 C CA . GLY A 1 130 ? 1.934 0.488 -10.879 1.00 96.25 130 GLY A CA 1
ATOM 990 C C . GLY A 1 130 ? 3.279 1.040 -10.403 1.00 96.25 130 GLY A C 1
ATOM 991 O O . GLY A 1 130 ? 3.539 1.196 -9.208 1.00 96.25 130 GLY A O 1
ATOM 992 N N . ASN A 1 131 ? 4.136 1.405 -11.348 1.00 94.75 131 ASN A N 1
ATOM 993 C CA . ASN A 1 131 ? 5.333 2.189 -11.063 1.00 94.75 131 ASN A CA 1
ATOM 994 C C . ASN A 1 131 ? 5.545 3.303 -12.094 1.00 94.75 131 ASN A C 1
ATOM 996 O O . ASN A 1 131 ? 4.825 3.419 -13.088 1.00 94.75 131 ASN A O 1
ATOM 1000 N N . ASN A 1 132 ? 6.562 4.129 -11.860 1.00 93.12 132 ASN A N 1
ATOM 1001 C CA . ASN A 1 132 ? 6.937 5.234 -12.742 1.00 93.12 132 ASN A CA 1
ATOM 1002 C C . ASN A 1 132 ? 7.463 4.808 -14.127 1.00 93.12 132 ASN A C 1
ATOM 1004 O O . ASN A 1 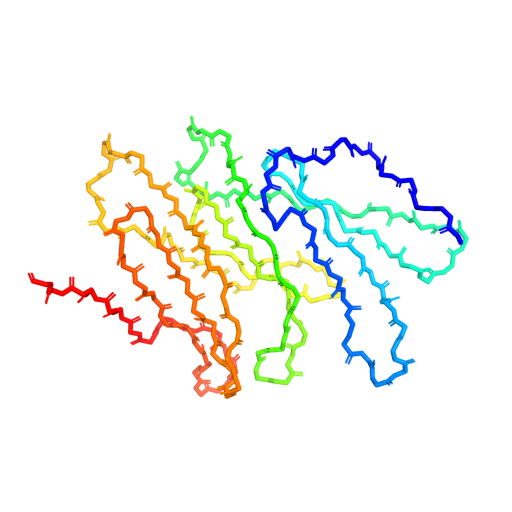132 ? 7.683 5.666 -14.975 1.00 93.12 132 ASN A O 1
ATOM 1008 N N . SER A 1 133 ? 7.641 3.505 -14.371 1.00 92.06 133 SER A N 1
ATOM 1009 C CA . SER A 1 133 ? 8.023 2.943 -15.677 1.00 92.06 133 SER A CA 1
ATOM 1010 C C . SER A 1 133 ? 6.817 2.504 -16.516 1.00 92.06 133 SER A C 1
ATOM 1012 O O . SER A 1 133 ? 6.993 1.960 -17.603 1.00 92.06 133 SER A O 1
ATOM 1014 N N . GLY A 1 134 ? 5.591 2.701 -16.014 1.00 92.50 134 GLY A N 1
ATOM 1015 C CA . GLY A 1 134 ? 4.362 2.273 -16.688 1.00 92.50 134 GLY A CA 1
ATOM 1016 C C . GLY A 1 134 ? 4.086 0.770 -16.591 1.00 92.50 134 GLY A C 1
ATOM 1017 O O . GLY A 1 134 ? 3.255 0.255 -17.335 1.00 92.50 134 GLY A O 1
ATOM 1018 N N . ILE A 1 135 ? 4.769 0.057 -15.689 1.00 94.50 135 ILE A N 1
ATOM 1019 C CA . ILE A 1 135 ? 4.583 -1.382 -15.477 1.00 94.50 135 ILE A CA 1
ATOM 1020 C C . ILE A 1 135 ? 3.613 -1.603 -14.322 1.00 94.50 135 ILE A C 1
ATOM 1022 O O . ILE A 1 135 ? 3.753 -0.999 -13.257 1.00 94.50 135 ILE A O 1
ATOM 1026 N N . VAL A 1 136 ? 2.655 -2.507 -14.528 1.00 95.44 136 VAL A N 1
ATOM 1027 C CA . VAL A 1 136 ? 1.721 -2.967 -13.496 1.00 95.44 136 VAL A CA 1
ATOM 1028 C C . VAL A 1 136 ? 2.177 -4.328 -12.993 1.00 95.44 136 VAL A C 1
ATOM 1030 O O . VAL A 1 136 ? 2.397 -5.249 -13.775 1.00 95.44 136 VAL A O 1
ATOM 1033 N N . ARG A 1 137 ? 2.317 -4.463 -11.679 1.00 95.56 137 ARG A N 1
ATOM 1034 C CA . ARG A 1 137 ? 2.640 -5.718 -11.001 1.00 95.56 137 ARG A CA 1
ATOM 1035 C C . ARG A 1 137 ? 1.426 -6.275 -10.301 1.00 95.56 137 ARG A C 1
ATOM 1037 O O . ARG A 1 137 ? 0.653 -5.508 -9.733 1.00 95.56 137 ARG A O 1
ATOM 1044 N N . LEU A 1 138 ? 1.330 -7.594 -10.306 1.00 95.38 138 LEU A N 1
ATOM 1045 C CA . LEU A 1 138 ? 0.324 -8.360 -9.599 1.00 95.38 138 LEU A CA 1
ATOM 1046 C C . LEU A 1 138 ? 0.984 -9.111 -8.444 1.00 95.38 138 LEU A C 1
ATOM 1048 O O . LEU A 1 138 ? 1.966 -9.833 -8.638 1.00 95.38 138 LEU A O 1
ATOM 1052 N N . PHE A 1 139 ? 0.422 -8.946 -7.257 1.00 95.88 139 PHE A N 1
ATOM 1053 C CA . PHE A 1 139 ? 0.771 -9.687 -6.054 1.00 95.88 139 PHE A CA 1
ATOM 1054 C C . PHE A 1 139 ? -0.468 -10.422 -5.563 1.00 95.88 139 PHE A C 1
ATOM 1056 O O . PHE A 1 139 ? -1.575 -9.905 -5.681 1.00 95.88 139 PHE A O 1
ATOM 1063 N N . GLY A 1 140 ? -0.281 -11.605 -4.999 1.00 93.56 140 GLY A N 1
ATOM 1064 C CA . GLY A 1 140 ? -1.341 -12.378 -4.352 1.00 93.56 140 GLY A CA 1
ATOM 1065 C C . GLY A 1 140 ? -0.722 -13.324 -3.341 1.00 93.56 140 GLY A C 1
ATOM 1066 O O . GLY A 1 140 ? 0.397 -13.078 -2.890 1.00 93.56 140 GLY A O 1
ATOM 1067 N N . THR A 1 141 ? -1.416 -14.397 -2.987 1.00 91.94 141 THR A N 1
ATOM 1068 C CA . THR A 1 141 ? -0.959 -15.323 -1.949 1.00 91.94 141 THR A CA 1
ATOM 1069 C C . THR A 1 141 ? -0.489 -16.661 -2.501 1.00 91.94 141 THR A C 1
ATOM 1071 O O . THR A 1 141 ? -1.081 -17.231 -3.416 1.00 91.94 141 THR A O 1
ATOM 1074 N N . ALA A 1 142 ? 0.613 -17.150 -1.937 1.00 89.25 142 ALA A N 1
ATOM 1075 C CA . ALA A 1 142 ? 1.121 -18.495 -2.159 1.00 89.25 142 ALA A CA 1
ATOM 1076 C C . ALA A 1 142 ? 0.315 -19.530 -1.355 1.00 89.25 142 ALA A C 1
ATOM 1078 O O . ALA A 1 142 ? -0.450 -19.184 -0.447 1.00 89.25 142 ALA A O 1
ATOM 1079 N N . GLU A 1 143 ? 0.558 -20.816 -1.620 1.00 82.88 143 GLU A N 1
ATOM 1080 C CA . GLU A 1 143 ? 0.137 -21.887 -0.712 1.00 82.88 143 GLU A CA 1
ATOM 1081 C C . GLU A 1 143 ? 0.711 -21.622 0.692 1.00 82.88 143 GLU A C 1
ATOM 1083 O O . GLU A 1 143 ? 1.912 -21.412 0.860 1.00 82.88 143 GLU A O 1
ATOM 1088 N N . GLY A 1 144 ? -0.161 -21.565 1.702 1.00 81.56 144 GLY A N 1
ATOM 1089 C CA . GLY A 1 144 ? 0.207 -21.157 3.065 1.00 81.56 144 GLY A CA 1
ATOM 1090 C C . GLY A 1 144 ? -0.021 -19.674 3.388 1.00 81.56 144 GLY A C 1
ATOM 1091 O O . GLY A 1 144 ? 0.305 -19.248 4.491 1.00 81.56 144 GLY A O 1
ATOM 1092 N N . GLY A 1 145 ? -0.594 -18.887 2.469 1.00 83.75 145 GLY A N 1
ATOM 1093 C CA . GLY A 1 145 ? -1.149 -17.555 2.756 1.00 83.75 145 GLY A CA 1
ATOM 1094 C C . GLY A 1 145 ? -0.155 -16.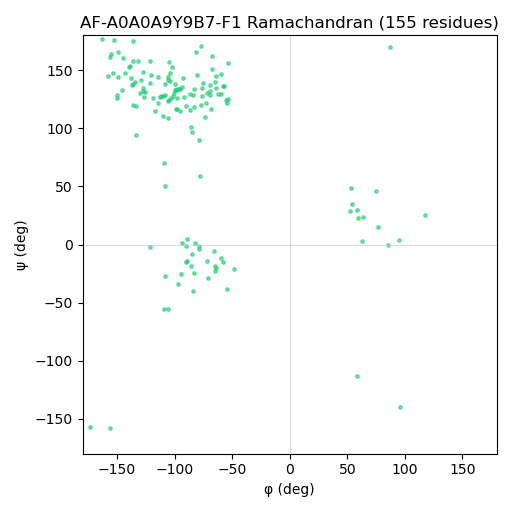392 2.716 1.00 83.75 145 GLY A C 1
ATOM 1095 O O . GLY A 1 145 ? -0.550 -15.244 2.889 1.00 83.75 145 GLY A O 1
ATOM 1096 N N . SER A 1 146 ? 1.124 -16.653 2.444 1.00 88.56 146 SER A N 1
ATOM 1097 C CA . SER A 1 146 ? 2.138 -15.596 2.336 1.00 88.56 146 SER A CA 1
ATOM 1098 C C . SER A 1 146 ? 2.015 -14.820 1.024 1.00 88.56 146 SER A C 1
ATOM 1100 O O . SER A 1 146 ? 1.824 -15.413 -0.038 1.00 88.56 146 SER A O 1
ATOM 1102 N N . LEU A 1 147 ? 2.173 -13.496 1.084 1.00 93.44 147 LEU A N 1
ATOM 1103 C CA . LEU A 1 147 ? 2.199 -12.633 -0.098 1.00 93.44 147 LEU A CA 1
ATOM 1104 C C . LEU A 1 147 ? 3.400 -12.945 -0.998 1.00 93.44 147 LEU A C 1
ATOM 1106 O O . LEU A 1 147 ? 4.533 -13.064 -0.531 1.00 93.44 147 LEU A O 1
ATOM 1110 N N . MET A 1 148 ? 3.154 -13.025 -2.303 1.00 94.81 148 MET A N 1
ATOM 1111 C CA . MET A 1 148 ? 4.171 -13.245 -3.325 1.00 94.81 148 MET A CA 1
ATOM 1112 C C . MET A 1 148 ? 3.931 -12.376 -4.560 1.00 94.81 148 MET A C 1
ATOM 1114 O O . MET A 1 148 ? 2.806 -11.993 -4.884 1.00 94.81 148 MET A O 1
ATOM 1118 N N . PHE A 1 149 ? 5.015 -12.085 -5.276 1.00 95.56 149 PHE A N 1
ATOM 1119 C CA . PHE A 1 149 ? 4.944 -11.537 -6.626 1.00 95.56 149 PHE A CA 1
ATOM 1120 C C . PHE A 1 149 ? 4.464 -12.623 -7.598 1.00 95.56 149 PHE A C 1
ATOM 1122 O O . PHE A 1 149 ? 5.007 -13.727 -7.596 1.00 95.56 149 PHE A O 1
ATOM 1129 N N . ILE A 1 150 ? 3.461 -12.305 -8.418 1.00 94.00 150 ILE A N 1
ATOM 1130 C CA . ILE A 1 150 ? 2.852 -13.250 -9.363 1.00 94.00 150 ILE A CA 1
ATOM 1131 C C . ILE A 1 150 ? 3.290 -12.944 -10.788 1.00 94.00 150 ILE A C 1
ATOM 1133 O O . ILE A 1 150 ? 3.792 -13.819 -11.486 1.00 94.00 150 ILE A O 1
ATOM 1137 N N . ASP A 1 151 ? 3.070 -11.709 -11.237 1.00 92.69 151 ASP A N 1
ATOM 1138 C CA . ASP A 1 151 ? 3.294 -11.338 -12.631 1.00 92.69 151 ASP A CA 1
ATOM 1139 C C . ASP A 1 151 ? 3.537 -9.833 -12.786 1.00 92.69 151 ASP A C 1
ATOM 1141 O O . ASP A 1 151 ? 3.171 -9.021 -11.930 1.00 92.69 151 ASP A O 1
ATOM 1145 N N . ARG A 1 152 ? 4.130 -9.444 -13.917 1.00 92.62 152 ARG A N 1
ATOM 1146 C CA . ARG A 1 152 ? 4.232 -8.052 -14.353 1.00 92.62 152 ARG A CA 1
ATOM 1147 C C . ARG A 1 152 ? 3.702 -7.898 -15.774 1.00 92.62 152 ARG A C 1
ATOM 1149 O O . ARG A 1 152 ? 4.060 -8.649 -16.677 1.00 92.62 152 ARG A O 1
ATOM 1156 N N . LYS A 1 153 ? 2.895 -6.865 -15.989 1.00 90.81 153 LYS A N 1
ATOM 1157 C CA . LYS A 1 153 ? 2.395 -6.468 -17.303 1.00 90.81 153 LYS A CA 1
ATOM 1158 C C . LYS A 1 153 ? 3.010 -5.137 -17.708 1.00 90.81 153 LYS A C 1
ATOM 1160 O O . LYS A 1 153 ? 2.938 -4.150 -16.975 1.00 90.81 153 LYS A O 1
ATOM 1165 N N . GLN A 1 154 ? 3.588 -5.126 -18.900 1.00 85.69 154 GLN A N 1
ATOM 1166 C CA . GLN A 1 154 ? 4.032 -3.929 -19.594 1.00 85.69 154 GLN A CA 1
ATOM 1167 C C . GLN A 1 154 ? 3.168 -3.800 -20.845 1.00 85.69 154 GLN A C 1
ATOM 1169 O O . GLN A 1 154 ? 3.111 -4.732 -21.647 1.00 85.69 154 GLN A O 1
ATOM 1174 N N . PHE A 1 155 ? 2.451 -2.688 -20.996 1.00 71.56 155 PHE A N 1
ATOM 1175 C CA . PHE A 1 155 ? 1.744 -2.436 -22.245 1.00 71.56 155 PHE A CA 1
ATOM 1176 C C . PHE A 1 155 ? 2.779 -2.060 -23.310 1.00 71.56 155 PHE A C 1
ATOM 1178 O O . PHE A 1 155 ? 3.390 -0.995 -23.235 1.00 71.56 155 PHE A O 1
ATOM 1185 N N . HIS A 1 156 ? 2.999 -2.954 -24.271 1.00 55.53 156 HIS A N 1
ATOM 1186 C CA . HIS A 1 156 ? 3.661 -2.620 -25.524 1.00 55.53 156 HIS A CA 1
ATOM 1187 C C . HIS A 1 156 ? 2.580 -2.079 -26.460 1.00 55.53 156 HIS A C 1
ATOM 1189 O O . HIS A 1 156 ? 1.806 -2.854 -27.020 1.00 55.53 156 HIS A O 1
ATOM 1195 N N . GLY A 1 157 ? 2.471 -0.752 -26.520 1.00 46.47 157 GLY A N 1
ATOM 1196 C CA . GLY A 1 157 ? 1.780 -0.069 -27.612 1.00 46.47 157 GLY A CA 1
ATOM 1197 C C . GLY A 1 157 ? 2.661 -0.023 -28.846 1.00 46.47 157 GLY A C 1
ATOM 1198 O O . GLY A 1 157 ? 3.897 0.072 -28.661 1.00 46.47 157 GLY A O 1
#

Nearest PDB structures (foldseek):
  2b5l-assembly2_B  TM=7.045E-01  e=7.497E-02  Homo sapiens
  3i7p-assembly1_A  TM=6.019E-01  e=1.403E-01  Homo sapiens
  8g66-assembly2_D  TM=5.876E-01  e=2.365E-01  Homo sapiens
  9djt-assembly1_B  TM=5.648E-01  e=2.245E-01  Homo sapiens
  8bu1-assembly3_G  TM=5.808E-01  e=2.914E-01  Homo sapiens

Foldseek 3Di:
DDDDDPDDAPPAPQQKEFCCPDPVSDTQWMWGDDFQKIWIWGPPDDDTDIDIDGDDDPVCVVPRWGWHHWYWDDAPNFTWIWTWTQQGIWIAGDPPRDTQDGDSQDPDDPVDGKIKDDWDDDPPRWTWIAMPVQKIWIWHADVVRGIDTDDIDDDDD

Secondary structure (DSSP, 8-state):
-PPPPSSPPPSSTT-EEEE--STT----EEEEEETTEEEEEE-SSSS---EEEE---TGGGGS---EEEEEEEEETTEEEEEEEETTEEEEEESSS--EEEEE----S-TTS---EEEEEEETTTEEEEEETTSEEEEEEE-TTS-EEEEEEEE---

pLDDT: mean 86.17, std 11.46, range [46.47, 96.88]

Organism: Lygus hesperus (NCBI:txid30085)

Sequence (157 aa):
KTLLLVATASAIHNNLSVKMLDPSRIAESVSVIHGGYINVIPMRTVDTTSQYIPCSSEAAQKYAASVMQVMWCYVNFEAVLVVAGSVGLQVFDCDSLELRFSHACRDVPEDREHFARGLAHTPGDYICVGNNSGIVRLFGTAEGGSLMFIDRKQFHG

Radius of gyration: 15.65 Å; Cα contacts (8 Å, |Δi|>4): 362; chains: 1; bounding box: 42×39×52 Å